Protein AF-A0A2S8AFF2-F1 (afdb_monomer_lite)

pLDDT: mean 83.74, std 9.72, range [53.38, 96.31]

Structure (mmCIF, N/CA/C/O backbone):
data_AF-A0A2S8AFF2-F1
#
_entry.id   AF-A0A2S8AFF2-F1
#
loop_
_atom_site.group_PDB
_atom_site.id
_atom_site.type_symbol
_atom_site.label_atom_id
_atom_site.label_alt_id
_atom_site.label_comp_id
_atom_site.label_asym_id
_atom_site.label_entity_id
_atom_site.label_seq_id
_atom_site.pdbx_PDB_ins_code
_atom_site.Cartn_x
_atom_site.Cartn_y
_atom_site.Cartn_z
_atom_site.occupancy
_atom_site.B_iso_or_equiv
_atom_site.auth_seq_id
_atom_site.auth_comp_id
_atom_site.auth_asym_id
_atom_site.auth_atom_id
_atom_site.pdbx_PDB_model_num
ATOM 1 N N . MET A 1 1 ? 40.971 16.099 -45.925 1.00 56.62 1 MET A N 1
ATOM 2 C CA . MET A 1 1 ? 40.081 16.559 -44.829 1.00 56.62 1 MET A CA 1
ATOM 3 C C . MET A 1 1 ? 40.898 17.324 -43.799 1.00 56.62 1 MET A C 1
ATOM 5 O O . MET A 1 1 ? 41.934 16.823 -43.380 1.00 56.62 1 MET A O 1
ATOM 9 N N . LYS A 1 2 ? 40.491 18.545 -43.420 1.00 71.19 2 LYS A N 1
ATOM 10 C CA . LYS A 1 2 ? 41.218 19.348 -42.418 1.00 71.19 2 LYS A CA 1
ATOM 11 C C . LYS A 1 2 ? 41.210 18.596 -41.077 1.00 71.19 2 LYS A C 1
ATOM 13 O O . LYS A 1 2 ? 40.176 18.048 -40.707 1.00 71.19 2 LYS A O 1
ATOM 18 N N . LYS A 1 3 ? 42.330 18.585 -40.338 1.00 71.56 3 LYS A N 1
ATOM 19 C CA . LYS A 1 3 ? 42.463 17.919 -39.017 1.00 71.56 3 LYS A CA 1
ATOM 20 C C . LYS A 1 3 ? 41.307 18.251 -38.052 1.00 71.56 3 LYS A C 1
ATOM 22 O O . LYS A 1 3 ? 40.929 17.419 -37.235 1.00 71.56 3 LYS A O 1
ATOM 27 N N . ASN A 1 4 ? 40.704 19.431 -38.195 1.00 79.44 4 ASN A N 1
ATOM 28 C CA . ASN A 1 4 ? 39.552 19.872 -37.406 1.00 79.44 4 ASN A CA 1
ATOM 29 C C . ASN A 1 4 ? 38.258 19.106 -37.732 1.00 79.44 4 ASN A C 1
ATOM 31 O O . ASN A 1 4 ? 37.489 18.820 -36.825 1.00 79.44 4 ASN A O 1
ATOM 35 N N . SER A 1 5 ? 38.041 18.701 -38.986 1.00 79.56 5 SER A N 1
ATOM 36 C CA . SER A 1 5 ? 36.858 17.930 -39.396 1.00 79.56 5 SER A CA 1
ATOM 37 C C . SER A 1 5 ? 36.854 16.518 -38.799 1.00 79.56 5 SER A C 1
ATOM 39 O O . SER A 1 5 ? 35.804 16.018 -38.416 1.00 79.56 5 SER A O 1
ATOM 41 N N . ILE A 1 6 ? 38.032 15.896 -38.661 1.00 88.12 6 ILE A N 1
ATOM 42 C CA . ILE A 1 6 ? 38.180 14.573 -38.028 1.00 88.12 6 ILE A CA 1
ATOM 43 C C . ILE A 1 6 ? 37.897 14.661 -36.523 1.00 88.12 6 ILE A C 1
ATOM 45 O O . ILE A 1 6 ? 37.199 13.812 -35.978 1.00 88.12 6 ILE A O 1
ATOM 49 N N . LYS A 1 7 ? 38.385 15.714 -35.852 1.00 89.25 7 LYS A N 1
ATOM 50 C CA . LYS A 1 7 ? 38.100 15.950 -34.427 1.00 89.25 7 LYS A CA 1
ATOM 51 C C . LYS A 1 7 ? 36.607 16.146 -34.166 1.00 89.25 7 LYS A C 1
ATOM 53 O O . LYS A 1 7 ? 36.092 15.565 -33.220 1.00 89.25 7 LYS A O 1
ATOM 58 N N . ILE A 1 8 ? 35.926 16.930 -35.004 1.00 91.75 8 ILE A N 1
ATOM 59 C CA . ILE A 1 8 ? 34.477 17.153 -34.887 1.00 91.75 8 ILE A CA 1
ATOM 60 C C . ILE A 1 8 ? 33.723 15.828 -35.036 1.00 91.75 8 ILE A C 1
ATOM 62 O O . ILE A 1 8 ? 32.912 15.507 -34.177 1.00 91.75 8 ILE A O 1
ATOM 66 N N . LEU A 1 9 ? 34.051 15.023 -36.053 1.00 93.62 9 LEU A N 1
ATOM 67 C CA . LEU A 1 9 ? 33.428 13.713 -36.259 1.00 93.62 9 LEU A CA 1
ATOM 68 C C . LEU A 1 9 ? 33.604 12.788 -35.044 1.00 93.62 9 LEU A C 1
ATOM 70 O O . LEU A 1 9 ? 32.638 12.177 -34.597 1.00 93.62 9 LEU A O 1
ATOM 74 N N . LEU A 1 10 ? 34.817 12.713 -34.486 1.00 93.88 10 LEU A N 1
ATOM 75 C CA . LEU A 1 10 ? 35.095 11.894 -33.302 1.00 93.88 10 LEU A CA 1
ATOM 76 C C . LEU A 1 10 ? 34.288 12.352 -32.080 1.00 93.88 10 LEU A C 1
ATOM 78 O O . LEU A 1 10 ? 33.744 11.515 -31.365 1.00 93.88 10 LEU A O 1
ATOM 82 N N . TRP A 1 11 ? 34.157 13.665 -31.869 1.00 95.81 11 TRP A N 1
ATOM 83 C CA . TRP A 1 11 ? 33.316 14.211 -30.802 1.00 95.81 11 TRP A CA 1
ATOM 84 C C . TRP A 1 11 ? 31.834 13.898 -31.009 1.00 95.81 11 TRP A C 1
ATOM 86 O O . TRP A 1 11 ? 31.159 13.511 -30.059 1.00 95.81 11 TRP A O 1
ATOM 96 N N . THR A 1 12 ? 31.330 14.004 -32.239 1.00 95.00 12 THR A N 1
ATOM 97 C CA . THR A 1 12 ? 29.941 13.649 -32.559 1.00 95.00 12 THR A CA 1
ATOM 98 C C . THR A 1 12 ? 29.668 12.170 -32.291 1.00 95.00 12 THR A C 1
ATOM 100 O O . THR A 1 12 ? 28.673 11.844 -31.647 1.00 95.00 12 THR A O 1
ATOM 103 N N . VAL A 1 13 ? 30.567 11.276 -32.714 1.00 96.31 13 VAL A N 1
ATOM 104 C CA . VAL A 1 13 ? 30.450 9.834 -32.443 1.00 96.31 13 VAL A CA 1
ATOM 105 C C . VAL A 1 13 ? 30.483 9.558 -30.940 1.00 96.31 13 VAL A C 1
ATOM 107 O O . VAL A 1 13 ? 29.645 8.809 -30.447 1.00 96.31 13 VAL A O 1
ATOM 110 N N . LEU A 1 14 ? 31.389 10.197 -30.194 1.00 95.81 14 LEU A N 1
ATOM 111 C CA . LEU A 1 14 ? 31.474 10.037 -28.741 1.00 95.81 14 LEU A CA 1
ATOM 112 C C . LEU A 1 14 ? 30.180 10.475 -28.040 1.00 95.81 14 LEU A C 1
ATOM 114 O O . LEU A 1 14 ? 29.682 9.753 -27.181 1.00 95.81 14 LEU A O 1
ATOM 118 N N . ILE A 1 15 ? 29.607 11.618 -28.428 1.00 96.00 15 ILE A N 1
ATOM 119 C CA . ILE A 1 15 ? 28.336 12.108 -27.872 1.00 96.00 15 ILE A CA 1
ATOM 120 C C . ILE A 1 15 ? 27.204 11.118 -28.163 1.00 96.00 15 ILE A C 1
ATOM 122 O O . ILE A 1 15 ? 26.443 10.788 -27.257 1.00 96.00 15 ILE A O 1
ATOM 126 N N . ILE A 1 16 ? 27.112 10.595 -29.389 1.00 96.00 16 ILE A N 1
ATOM 127 C CA . ILE A 1 16 ? 26.096 9.595 -29.753 1.00 96.00 16 ILE A CA 1
ATOM 128 C C . ILE A 1 16 ? 26.251 8.328 -28.903 1.00 96.00 16 ILE A C 1
ATOM 130 O O . ILE A 1 16 ? 25.267 7.831 -28.361 1.00 96.00 16 ILE A O 1
ATOM 134 N N . VAL A 1 17 ? 27.477 7.827 -28.733 1.00 95.44 17 VAL A N 1
ATOM 135 C CA . VAL A 1 17 ? 27.749 6.644 -27.902 1.00 95.44 17 VAL A CA 1
ATOM 136 C C . VAL A 1 17 ? 27.356 6.893 -26.443 1.00 95.44 17 VAL A C 1
ATOM 138 O O . VAL A 1 17 ? 26.702 6.046 -25.838 1.00 95.44 17 VAL A O 1
ATOM 141 N N . LEU A 1 18 ? 27.683 8.061 -25.884 1.00 93.00 18 LEU A N 1
ATOM 142 C CA . LEU A 1 18 ? 27.303 8.421 -24.515 1.00 93.00 18 LEU A CA 1
ATOM 143 C C . LEU A 1 18 ? 25.782 8.532 -24.343 1.00 93.00 18 LEU A C 1
ATOM 145 O O . LEU A 1 18 ? 25.251 8.043 -23.347 1.00 93.00 18 LEU A O 1
ATOM 149 N N . LEU A 1 19 ? 25.071 9.105 -25.318 1.00 91.12 19 LEU A N 1
ATOM 150 C CA . LEU A 1 19 ? 23.606 9.172 -25.308 1.00 91.12 19 LEU A CA 1
ATOM 151 C C . LEU A 1 19 ? 22.972 7.777 -25.373 1.00 91.12 19 LEU A C 1
ATOM 153 O O . LEU A 1 19 ? 22.014 7.513 -24.649 1.00 91.12 19 LEU A O 1
ATOM 157 N N . LEU A 1 20 ? 23.526 6.867 -26.179 1.00 88.31 20 LEU A N 1
ATOM 158 C CA . LEU A 1 20 ? 23.060 5.480 -26.255 1.00 88.31 20 LEU A CA 1
ATOM 159 C C . LEU A 1 20 ? 23.305 4.720 -24.945 1.00 88.31 20 LEU A C 1
ATOM 161 O O . LEU A 1 20 ? 22.408 4.022 -24.476 1.00 88.31 20 LEU A O 1
ATOM 165 N N . ILE A 1 21 ? 24.474 4.888 -24.317 1.00 85.19 21 ILE A N 1
ATOM 166 C CA . ILE A 1 21 ? 24.783 4.289 -23.007 1.00 85.19 21 ILE A CA 1
ATOM 167 C C . ILE A 1 21 ? 23.854 4.846 -21.926 1.00 85.19 21 ILE A C 1
ATOM 169 O O . ILE A 1 21 ? 23.349 4.077 -21.108 1.00 85.19 21 ILE A O 1
ATOM 173 N N . TYR A 1 22 ? 23.603 6.158 -21.919 1.00 82.50 22 TYR A N 1
ATOM 174 C CA . TYR A 1 22 ? 22.687 6.790 -20.972 1.00 82.50 22 TYR A CA 1
ATOM 175 C C . TYR A 1 22 ? 21.253 6.281 -21.155 1.00 82.50 22 TYR A C 1
ATOM 177 O O . TYR A 1 22 ? 20.623 5.860 -20.186 1.00 82.50 22 TYR A O 1
ATOM 185 N N . PHE A 1 23 ? 20.761 6.241 -22.397 1.00 77.31 23 PHE A N 1
ATOM 186 C CA . PHE A 1 23 ? 19.434 5.718 -22.720 1.00 77.31 23 PHE A CA 1
ATOM 187 C C . PHE A 1 23 ? 19.295 4.250 -22.301 1.00 77.31 23 PHE A C 1
ATOM 189 O O . PHE A 1 23 ? 18.341 3.886 -21.614 1.00 77.31 23 PHE A O 1
ATOM 196 N N . TYR A 1 24 ? 20.290 3.419 -22.628 1.00 75.56 24 TYR A N 1
ATOM 197 C CA . TYR A 1 24 ? 20.309 2.013 -22.238 1.00 75.56 24 TYR A CA 1
ATOM 198 C C . TYR A 1 24 ? 20.363 1.843 -20.713 1.00 75.56 24 TYR A C 1
ATOM 200 O O . TYR A 1 24 ? 19.608 1.056 -20.153 1.00 75.56 24 TYR A O 1
ATOM 208 N N . SER A 1 25 ? 21.202 2.605 -20.012 1.00 69.44 25 SER A N 1
ATOM 209 C CA . SER A 1 25 ? 21.330 2.516 -18.550 1.00 69.44 25 SER A CA 1
ATOM 210 C C . SER A 1 25 ? 20.084 3.023 -17.824 1.00 69.44 25 SER A C 1
ATOM 212 O O . SER A 1 25 ? 19.697 2.457 -16.808 1.00 69.44 25 SER A O 1
ATOM 214 N N . SER A 1 26 ? 19.410 4.044 -18.350 1.00 65.38 26 SER A N 1
ATOM 215 C CA . SER A 1 26 ? 18.163 4.556 -17.774 1.00 65.38 26 SER A CA 1
ATOM 216 C C . SER A 1 26 ? 17.005 3.565 -17.959 1.00 65.38 26 SER A C 1
ATOM 218 O O . SER A 1 26 ? 16.250 3.305 -17.021 1.00 65.38 26 SER A O 1
ATOM 220 N N . TRP A 1 27 ? 16.907 2.933 -19.136 1.00 59.00 27 TRP A N 1
ATOM 221 C CA . TRP A 1 27 ? 15.811 2.012 -19.459 1.00 59.00 27 TRP A CA 1
ATOM 222 C C . TRP A 1 27 ? 16.032 0.578 -18.954 1.00 59.00 27 TRP A C 1
ATOM 224 O O . TRP A 1 27 ? 15.099 -0.071 -18.482 1.00 59.00 27 TRP A O 1
ATOM 234 N N . PHE A 1 28 ? 17.266 0.072 -19.035 1.00 60.66 28 PHE A N 1
ATOM 235 C CA . PHE A 1 28 ? 17.628 -1.304 -18.665 1.00 60.66 28 PHE A CA 1
ATOM 236 C C . PHE A 1 28 ? 18.404 -1.409 -17.348 1.00 60.66 28 PHE A C 1
ATOM 238 O O . PHE A 1 28 ? 18.456 -2.496 -16.766 1.00 60.66 28 PHE A O 1
ATOM 245 N N . GLY A 1 29 ? 19.002 -0.318 -16.858 1.00 53.38 29 GLY A N 1
ATOM 246 C CA . GLY A 1 29 ? 19.736 -0.315 -15.588 1.00 53.38 29 GLY A CA 1
ATOM 247 C C . GLY A 1 29 ? 18.809 -0.393 -14.379 1.00 53.38 29 GLY A C 1
ATOM 248 O O . GLY A 1 29 ? 19.095 -1.134 -13.441 1.00 53.38 29 GLY A O 1
ATOM 249 N N . TYR A 1 30 ? 17.644 0.264 -14.427 1.00 61.91 30 TYR A N 1
ATOM 250 C CA . TYR A 1 30 ? 16.595 0.066 -13.429 1.00 61.91 30 TYR A CA 1
ATOM 251 C C . TYR A 1 30 ? 15.575 -0.943 -13.958 1.00 61.91 30 TYR A C 1
ATOM 253 O O . TYR A 1 30 ? 14.633 -0.597 -14.670 1.00 61.91 30 TYR A O 1
ATOM 261 N N . LYS A 1 31 ? 15.772 -2.223 -13.620 1.00 70.12 31 LYS A N 1
ATOM 262 C CA . LYS A 1 31 ? 14.922 -3.350 -14.038 1.00 70.12 31 LYS A CA 1
ATOM 263 C C . LYS A 1 31 ? 13.548 -3.316 -13.347 1.00 70.12 31 LYS A C 1
ATOM 265 O O . LYS A 1 31 ? 13.171 -4.254 -12.652 1.00 70.12 31 LYS A O 1
ATOM 270 N N . LYS A 1 32 ? 12.780 -2.232 -13.534 1.00 69.25 32 LYS A N 1
ATOM 271 C CA . LYS A 1 32 ? 11.458 -1.975 -12.926 1.00 69.25 32 LYS A CA 1
ATOM 272 C C . LYS A 1 32 ? 10.511 -3.171 -13.044 1.00 69.25 32 LYS A C 1
ATOM 274 O O . LYS A 1 32 ? 9.757 -3.450 -12.123 1.00 69.25 32 LYS A O 1
ATOM 279 N N . TRP A 1 33 ? 10.576 -3.871 -14.171 1.00 71.12 33 TRP A N 1
ATOM 280 C CA . TRP A 1 33 ? 9.769 -5.045 -14.500 1.00 71.12 33 TRP A CA 1
ATOM 281 C C . TRP A 1 33 ? 10.087 -6.289 -13.654 1.00 71.12 33 TRP A C 1
ATOM 283 O O . TRP A 1 33 ? 9.308 -7.238 -13.642 1.00 71.12 33 TRP A O 1
ATOM 293 N N . GLN A 1 34 ? 11.227 -6.324 -12.956 1.00 80.06 34 GLN A N 1
ATOM 294 C CA . GLN A 1 34 ? 11.606 -7.446 -12.091 1.00 80.06 34 GLN A CA 1
ATOM 295 C C . GLN A 1 34 ? 10.986 -7.358 -10.701 1.00 80.06 34 GLN A C 1
ATOM 297 O O . GLN A 1 34 ? 10.780 -8.394 -10.062 1.00 80.06 34 GLN A O 1
ATOM 302 N N . TYR A 1 35 ? 10.671 -6.150 -10.244 1.00 83.06 35 TYR A N 1
ATOM 303 C CA . TYR A 1 35 ? 10.235 -5.893 -8.880 1.00 83.06 35 TYR A CA 1
ATOM 304 C C . TYR A 1 35 ? 8.720 -5.782 -8.803 1.00 83.06 35 TYR A C 1
ATOM 306 O O . TYR A 1 35 ? 8.090 -5.176 -9.669 1.00 83.06 35 TYR A O 1
ATOM 314 N N . ARG A 1 36 ? 8.151 -6.377 -7.749 1.00 87.88 36 ARG A N 1
ATOM 315 C CA . ARG A 1 36 ? 6.743 -6.197 -7.391 1.00 87.88 36 ARG A CA 1
ATOM 316 C C . ARG A 1 36 ? 6.451 -4.713 -7.175 1.00 87.88 36 ARG A C 1
ATOM 318 O O . ARG A 1 36 ? 7.308 -3.980 -6.681 1.00 87.88 36 ARG A O 1
ATOM 325 N N . ARG A 1 37 ? 5.254 -4.295 -7.569 1.00 86.75 37 ARG A N 1
ATOM 326 C CA . ARG A 1 37 ? 4.746 -2.937 -7.420 1.00 86.75 37 ARG A CA 1
ATOM 327 C C . ARG A 1 37 ? 3.533 -2.889 -6.506 1.00 86.75 37 ARG A C 1
ATOM 329 O O . ARG A 1 37 ? 2.847 -3.889 -6.299 1.00 86.75 37 ARG A O 1
ATOM 336 N N . ASP A 1 38 ? 3.323 -1.696 -5.981 1.00 80.75 38 ASP A N 1
ATOM 337 C CA . ASP A 1 38 ? 2.196 -1.278 -5.174 1.00 80.75 38 ASP A CA 1
ATOM 338 C C . ASP A 1 38 ? 1.590 -0.005 -5.739 1.00 80.75 38 ASP A C 1
ATOM 340 O O . ASP A 1 38 ? 2.309 0.934 -6.090 1.00 80.75 38 ASP A O 1
ATOM 344 N N . THR A 1 39 ? 0.263 0.008 -5.828 1.00 82.12 39 THR A N 1
ATOM 345 C CA . THR A 1 39 ? -0.485 1.210 -6.161 1.00 82.12 39 THR A CA 1
ATOM 346 C C . THR A 1 39 ? -0.553 2.084 -4.913 1.00 82.12 39 THR A C 1
ATOM 348 O O . THR A 1 39 ? -1.194 1.751 -3.915 1.00 82.12 39 THR A O 1
ATOM 351 N N . ARG A 1 40 ? 0.145 3.218 -4.943 1.00 74.94 40 ARG A N 1
ATOM 352 C CA . ARG A 1 40 ? 0.340 4.096 -3.780 1.00 74.94 40 ARG A CA 1
ATOM 353 C C . ARG A 1 40 ? -0.822 5.065 -3.601 1.00 74.94 40 ARG A C 1
ATOM 355 O O . ARG A 1 40 ? -0.700 6.247 -3.906 1.00 74.94 40 ARG A O 1
ATOM 362 N N . GLY A 1 41 ? -1.959 4.564 -3.126 1.00 68.50 41 GLY A N 1
ATOM 363 C CA . GLY A 1 41 ? -3.090 5.427 -2.767 1.00 68.50 41 GLY A CA 1
ATOM 364 C C . GLY A 1 41 ? -3.916 5.953 -3.941 1.00 68.50 41 GLY A C 1
ATOM 365 O O . GLY A 1 41 ? -4.680 6.898 -3.791 1.00 68.50 41 GLY A O 1
ATOM 366 N N . ASN A 1 42 ? -3.770 5.370 -5.132 1.00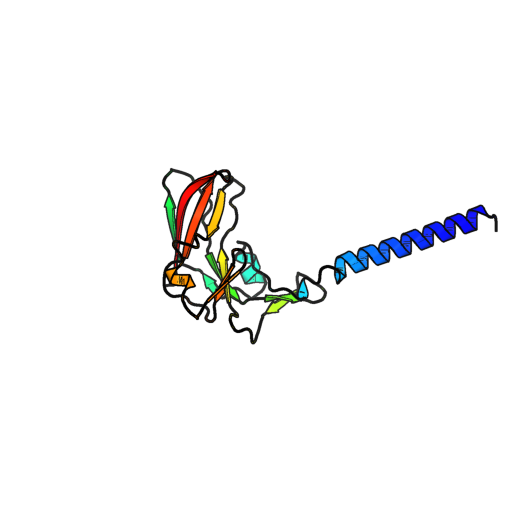 84.25 42 ASN A N 1
ATOM 367 C CA . ASN A 1 42 ? -4.610 5.695 -6.282 1.00 84.25 42 ASN A CA 1
ATOM 368 C C . ASN A 1 42 ? -5.442 4.470 -6.669 1.00 84.25 42 ASN A C 1
ATOM 370 O O . ASN A 1 42 ? -5.026 3.657 -7.487 1.00 84.25 42 ASN A O 1
ATOM 374 N N . LYS A 1 43 ? -6.614 4.300 -6.048 1.00 89.94 43 LYS A N 1
ATOM 375 C CA . LYS A 1 43 ? -7.475 3.138 -6.320 1.00 89.94 43 LYS A CA 1
ATOM 376 C C . LYS A 1 43 ? -7.823 3.025 -7.804 1.00 89.94 43 LYS A C 1
ATOM 378 O O . LYS A 1 43 ? -7.908 1.925 -8.341 1.00 89.94 43 LYS A O 1
ATOM 383 N N . GLU A 1 44 ? -8.026 4.160 -8.454 1.00 91.38 44 GLU A N 1
ATOM 384 C CA . GLU A 1 44 ? -8.388 4.245 -9.858 1.00 91.38 44 GLU A CA 1
ATOM 385 C C . GLU A 1 44 ? -7.288 3.636 -10.751 1.00 91.38 44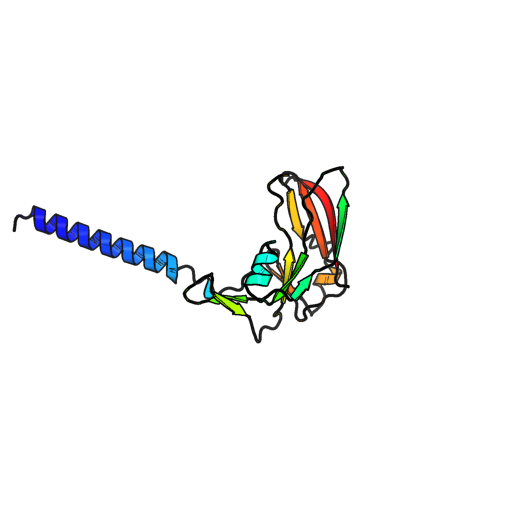 GLU A C 1
ATOM 387 O O . GLU A 1 44 ? -7.605 2.832 -11.625 1.00 91.38 44 GLU A O 1
ATOM 392 N N . GLU A 1 45 ? -6.005 3.860 -10.440 1.00 90.38 45 GLU A N 1
ATOM 393 C CA . GLU A 1 45 ? -4.888 3.178 -11.118 1.00 90.38 45 GLU A CA 1
ATOM 394 C C . GLU A 1 45 ? -4.952 1.648 -10.940 1.00 90.38 45 GLU A C 1
ATOM 396 O O . GLU A 1 45 ? -4.757 0.895 -11.895 1.00 90.38 45 GLU A O 1
ATOM 401 N N . SER A 1 46 ? -5.264 1.165 -9.735 1.00 91.94 46 SER A N 1
ATOM 402 C CA . SER A 1 46 ? -5.397 -0.275 -9.455 1.00 91.94 46 SER A CA 1
ATOM 403 C C . SER A 1 46 ? -6.517 -0.920 -10.290 1.00 91.94 46 SER A C 1
ATOM 405 O O . SER A 1 46 ? -6.376 -2.040 -10.797 1.00 91.94 46 SER A O 1
ATOM 407 N N . ILE A 1 47 ? -7.626 -0.195 -10.478 1.00 94.00 47 ILE A N 1
ATOM 408 C CA . ILE A 1 47 ? -8.764 -0.617 -11.305 1.00 94.00 47 ILE A CA 1
ATOM 409 C C . ILE A 1 47 ? -8.375 -0.642 -12.786 1.00 94.00 47 ILE A C 1
ATOM 411 O O . ILE A 1 47 ? -8.584 -1.660 -13.443 1.00 94.00 47 ILE A O 1
ATOM 415 N N . GLU A 1 48 ? -7.774 0.431 -13.306 1.00 93.12 48 GLU A N 1
ATOM 416 C CA . GLU A 1 48 ? -7.337 0.529 -14.709 1.00 93.12 48 GLU A CA 1
ATOM 417 C C . GLU A 1 48 ? -6.337 -0.570 -15.079 1.00 93.12 48 GLU A C 1
ATOM 419 O O . GLU A 1 48 ? -6.378 -1.134 -16.174 1.00 93.12 48 GLU A O 1
ATOM 424 N N . ARG A 1 49 ? -5.462 -0.927 -14.137 1.00 91.19 49 ARG A N 1
ATOM 425 C CA . ARG A 1 49 ? -4.493 -2.016 -14.291 1.00 91.19 49 ARG A CA 1
ATOM 426 C C . ARG A 1 49 ? -5.111 -3.413 -14.199 1.00 91.19 49 ARG A C 1
ATOM 428 O O . ARG A 1 49 ? -4.405 -4.382 -14.478 1.00 91.19 49 ARG A O 1
ATOM 435 N N . GLY A 1 50 ? -6.379 -3.532 -13.798 1.00 93.31 50 GLY A N 1
ATOM 436 C CA . GLY A 1 50 ? -7.072 -4.808 -13.613 1.00 93.31 50 GLY A CA 1
ATOM 437 C C . GLY A 1 50 ? -6.568 -5.619 -12.416 1.00 93.31 50 GLY A C 1
ATOM 438 O O . GLY A 1 50 ? -6.661 -6.846 -12.426 1.00 93.31 50 GLY A O 1
ATOM 439 N N . VAL A 1 51 ? -5.991 -4.956 -11.406 1.00 94.50 51 VAL A N 1
ATOM 440 C CA . VAL A 1 51 ? -5.421 -5.609 -10.212 1.00 94.50 51 VAL A CA 1
ATOM 441 C C . VAL A 1 51 ? -6.229 -5.349 -8.947 1.00 94.50 51 VAL A C 1
ATOM 443 O O . VAL A 1 51 ? -6.044 -6.060 -7.961 1.00 94.50 51 VAL A O 1
ATOM 446 N N . PHE A 1 52 ? -7.158 -4.396 -8.974 1.00 95.50 52 PHE A N 1
ATOM 447 C CA . PHE A 1 52 ? -8.091 -4.146 -7.880 1.00 95.50 52 PHE A CA 1
ATOM 448 C C . PHE A 1 52 ? -8.908 -5.399 -7.525 1.00 95.50 52 PHE A C 1
ATOM 450 O O . PHE A 1 52 ? -9.426 -6.089 -8.404 1.00 95.50 52 PHE A O 1
ATOM 457 N N . VAL A 1 53 ? -9.041 -5.680 -6.225 1.00 96.12 53 VAL A N 1
ATOM 458 C CA . VAL A 1 53 ? -9.825 -6.815 -5.718 1.00 96.12 53 VAL A CA 1
ATOM 459 C C . VAL A 1 53 ? -11.067 -6.340 -4.979 1.00 96.12 53 VAL A C 1
ATOM 461 O O . VAL A 1 53 ? -12.174 -6.727 -5.348 1.00 96.12 53 VAL A O 1
ATOM 464 N N . LYS A 1 54 ? -10.899 -5.528 -3.929 1.00 95.88 54 LYS A N 1
ATOM 465 C CA . LYS A 1 54 ? -12.022 -4.996 -3.146 1.00 95.88 54 LYS A CA 1
ATOM 466 C C . LYS A 1 54 ? -11.638 -3.784 -2.308 1.00 95.88 54 LYS A C 1
ATOM 468 O O . LYS A 1 54 ? -10.482 -3.629 -1.919 1.00 95.88 54 LYS A O 1
ATOM 473 N N . ASP A 1 55 ? -12.642 -2.977 -1.985 1.00 95.50 55 ASP A N 1
ATOM 474 C CA . ASP A 1 55 ? -12.537 -1.909 -0.994 1.00 95.50 55 ASP A CA 1
ATOM 475 C C . ASP A 1 55 ? -12.476 -2.487 0.429 1.00 95.50 55 ASP A C 1
ATOM 477 O O . ASP A 1 55 ? -13.114 -3.499 0.730 1.00 95.50 55 ASP A O 1
ATOM 481 N N . LEU A 1 56 ? -11.725 -1.820 1.305 1.00 94.94 56 LEU A N 1
ATOM 482 C CA . LEU A 1 56 ? -11.708 -2.089 2.742 1.00 94.94 56 LEU A CA 1
ATOM 483 C C . LEU A 1 56 ? -12.549 -1.053 3.486 1.00 94.94 56 LEU A C 1
ATOM 485 O O . LEU A 1 56 ? -12.814 0.045 2.990 1.00 94.94 56 LEU A O 1
ATOM 489 N N . VAL A 1 57 ? -12.976 -1.403 4.698 1.00 94.88 57 VAL A N 1
ATOM 490 C CA . VAL A 1 57 ? -13.719 -0.474 5.547 1.00 94.88 57 VAL A CA 1
ATOM 491 C C . VAL A 1 57 ? -12.734 0.361 6.353 1.00 94.88 57 VAL A C 1
ATOM 493 O O . VAL A 1 57 ? -11.906 -0.185 7.080 1.00 94.88 57 VAL A O 1
ATOM 496 N N . CYS A 1 58 ? -12.868 1.684 6.259 1.00 92.81 58 CYS A N 1
ATOM 497 C CA . CYS A 1 58 ? -12.076 2.649 7.013 1.00 92.81 58 CYS A CA 1
ATOM 498 C C . CYS A 1 58 ? -12.953 3.349 8.056 1.00 92.81 58 CYS A C 1
ATOM 500 O O . CYS A 1 58 ? -14.053 3.813 7.745 1.00 92.81 58 CYS A O 1
ATOM 502 N N . LYS A 1 59 ? -12.463 3.441 9.293 1.00 92.06 59 LYS A N 1
ATOM 503 C CA . LYS A 1 59 ? -13.045 4.271 10.353 1.00 92.06 59 LYS A CA 1
ATOM 504 C C . LYS A 1 59 ? -11.981 5.209 10.895 1.00 92.06 59 LYS A C 1
ATOM 506 O O . LYS A 1 59 ? -11.008 4.752 11.490 1.00 92.06 59 LYS A O 1
ATOM 511 N N . GLU A 1 60 ? -12.186 6.495 10.675 1.00 88.12 60 GLU A N 1
ATOM 512 C CA . GLU A 1 60 ? -11.266 7.555 11.064 1.00 88.12 60 GLU A CA 1
ATOM 513 C C . GLU A 1 60 ? -11.632 8.076 12.463 1.00 88.12 60 GLU A C 1
ATOM 515 O O . GLU A 1 60 ? -12.809 8.257 12.783 1.00 88.12 60 GLU A O 1
ATOM 520 N N . PHE A 1 61 ? -10.625 8.285 13.306 1.00 86.75 61 PHE A N 1
ATOM 521 C CA . PHE A 1 61 ? -10.753 8.819 14.657 1.00 86.75 61 PHE A CA 1
ATOM 522 C C . PHE A 1 61 ? -9.734 9.945 14.818 1.00 86.75 61 PHE A C 1
ATOM 524 O O . PHE A 1 61 ? -8.530 9.693 14.828 1.00 86.75 61 PHE A O 1
ATOM 531 N N . PHE A 1 62 ? -10.217 11.178 14.937 1.00 82.00 62 PHE A N 1
ATOM 532 C CA . PHE A 1 62 ? -9.375 12.368 15.033 1.00 82.00 62 PHE A CA 1
ATOM 533 C C . PHE A 1 62 ? -9.391 12.940 16.441 1.00 82.00 62 PHE A C 1
ATOM 535 O O . PHE A 1 62 ? -10.432 12.956 17.096 1.00 82.00 62 PHE A O 1
ATOM 542 N N . GLU A 1 63 ? -8.249 13.467 16.872 1.00 69.25 63 GLU A N 1
ATOM 543 C CA . GLU A 1 63 ? -8.155 14.255 18.104 1.00 69.25 63 GLU A CA 1
ATOM 544 C C . GLU A 1 63 ? -8.428 15.748 17.860 1.00 69.25 63 GLU A C 1
ATOM 546 O O . GLU A 1 63 ? -8.727 16.487 18.796 1.00 69.25 63 GLU A O 1
ATOM 551 N N . LYS A 1 64 ? -8.347 16.205 16.602 1.00 66.75 64 LYS A N 1
ATOM 552 C CA . LYS A 1 64 ? -8.552 17.603 16.190 1.00 66.75 64 LYS A CA 1
ATOM 553 C C . LYS A 1 64 ? -9.579 17.690 15.060 1.00 66.75 64 LYS A C 1
ATOM 555 O O . LYS A 1 64 ? -9.639 16.799 14.216 1.00 66.75 64 LYS A O 1
ATOM 560 N N . GLU A 1 65 ? -10.343 18.782 15.006 1.00 66.69 65 GLU A N 1
ATOM 561 C CA . GLU A 1 65 ? -11.190 19.114 13.851 1.00 66.69 65 GLU A CA 1
ATOM 562 C C . GLU A 1 65 ? -10.306 19.483 12.651 1.00 66.69 65 GLU A C 1
ATOM 564 O O . GLU A 1 65 ? -10.001 20.648 12.405 1.00 66.69 65 GLU A O 1
ATOM 569 N N . ILE A 1 66 ? -9.840 18.471 11.923 1.00 67.19 66 ILE A N 1
ATOM 570 C CA . ILE A 1 66 ? -9.067 18.632 10.693 1.00 67.19 66 ILE A CA 1
ATOM 571 C C . ILE A 1 66 ? -9.839 17.948 9.571 1.00 67.19 66 ILE A C 1
ATOM 573 O O . ILE A 1 66 ? -10.175 16.769 9.651 1.00 67.19 66 ILE A O 1
ATOM 577 N N . SER A 1 67 ? -10.127 18.707 8.516 1.00 70.25 67 SER A N 1
ATOM 578 C CA . SER A 1 67 ? -10.772 18.184 7.314 1.00 70.25 67 SER A CA 1
ATOM 579 C C . SER A 1 67 ? -9.737 17.464 6.455 1.00 70.25 67 SER A C 1
ATOM 581 O O . SER A 1 67 ? -9.101 18.089 5.607 1.00 70.25 67 SER A O 1
ATOM 583 N N . ILE A 1 68 ? -9.576 16.157 6.649 1.00 74.62 68 ILE A N 1
ATOM 584 C CA . ILE A 1 68 ? -8.745 15.344 5.757 1.00 74.62 68 ILE A CA 1
ATOM 585 C C . ILE A 1 68 ? -9.522 14.947 4.502 1.00 74.62 68 ILE A C 1
ATOM 587 O O . ILE A 1 68 ? -10.750 14.804 4.528 1.00 74.62 68 ILE A O 1
ATOM 591 N N . LYS A 1 69 ? -8.819 14.726 3.387 1.00 77.88 69 LYS A N 1
ATOM 592 C CA . LYS A 1 69 ? -9.426 14.022 2.255 1.00 77.88 69 LYS A CA 1
ATOM 593 C C . LYS A 1 69 ? -9.923 12.649 2.715 1.00 77.88 69 LYS A C 1
ATOM 595 O O . LYS A 1 69 ? -9.321 12.019 3.580 1.00 77.88 69 LYS A O 1
ATOM 600 N N . LYS A 1 70 ? -10.980 12.150 2.072 1.00 81.44 70 LYS A N 1
ATOM 601 C CA . LYS A 1 70 ? -11.510 10.812 2.349 1.00 81.44 70 LYS A CA 1
ATOM 602 C C . LYS A 1 70 ? -10.415 9.761 2.143 1.00 81.44 70 LYS A C 1
ATOM 604 O O . LYS A 1 70 ? -10.032 9.520 0.997 1.00 81.44 70 LYS A O 1
ATOM 609 N N . PHE A 1 71 ? -9.963 9.136 3.228 1.00 87.38 71 PHE A N 1
ATOM 610 C CA . PHE A 1 71 ? -8.936 8.106 3.176 1.00 87.38 71 PHE A CA 1
ATOM 611 C C . PHE A 1 71 ? -9.489 6.833 2.533 1.00 87.38 71 PHE A C 1
ATOM 613 O O . PHE A 1 71 ? -10.571 6.343 2.882 1.00 87.38 71 PHE A O 1
ATOM 620 N N . LYS A 1 72 ? -8.734 6.271 1.589 1.00 89.81 72 LYS A N 1
ATOM 621 C CA . LYS A 1 72 ? -9.063 4.999 0.943 1.00 89.81 72 LYS A CA 1
ATOM 622 C C . LYS A 1 72 ? -8.057 3.917 1.330 1.00 89.81 72 LYS A C 1
ATOM 624 O O . LYS A 1 72 ? -6.847 4.130 1.330 1.00 89.81 72 LYS A O 1
ATOM 629 N N . ALA A 1 73 ? -8.584 2.723 1.579 1.00 92.06 73 ALA A N 1
ATOM 630 C CA . ALA A 1 73 ? -7.814 1.492 1.672 1.00 92.06 73 ALA A CA 1
ATOM 631 C C . ALA A 1 73 ? -8.509 0.394 0.864 1.00 92.06 73 ALA A C 1
ATOM 633 O O . ALA A 1 73 ? -9.739 0.319 0.823 1.00 92.06 73 ALA A O 1
ATOM 634 N N . TYR A 1 74 ? -7.724 -0.447 0.205 1.00 94.00 74 TYR A N 1
ATOM 635 C CA . TYR A 1 74 ? -8.226 -1.517 -0.650 1.00 94.00 74 TYR A CA 1
ATOM 636 C C . TYR A 1 74 ? -7.217 -2.659 -0.746 1.00 94.00 74 TYR A C 1
ATOM 638 O O . TYR A 1 74 ? -6.039 -2.507 -0.422 1.00 94.00 74 TYR A O 1
ATOM 646 N N . ILE A 1 75 ? -7.694 -3.820 -1.191 1.00 94.38 75 ILE A N 1
ATOM 647 C CA . ILE A 1 75 ? -6.841 -4.952 -1.550 1.00 94.38 75 ILE A CA 1
ATOM 648 C C . ILE A 1 75 ? -6.674 -4.978 -3.062 1.00 94.38 75 ILE A C 1
ATOM 650 O O . ILE A 1 75 ? -7.644 -4.850 -3.816 1.00 94.38 75 ILE A O 1
ATOM 654 N N . GLU A 1 76 ? -5.443 -5.212 -3.496 1.00 95.00 76 GLU A N 1
ATOM 655 C CA . GLU A 1 76 ? -5.104 -5.468 -4.888 1.00 95.00 76 GLU A CA 1
ATOM 656 C C . GLU A 1 76 ? -4.249 -6.729 -5.036 1.00 95.00 76 GLU A C 1
ATOM 658 O O . GLU A 1 76 ? -3.606 -7.208 -4.096 1.00 95.00 76 GLU A O 1
ATOM 663 N N . ARG A 1 77 ? -4.242 -7.281 -6.246 1.00 94.62 77 ARG A N 1
ATOM 664 C CA . ARG A 1 77 ? -3.299 -8.318 -6.650 1.00 94.62 77 ARG A CA 1
ATOM 665 C C . ARG A 1 77 ? -1.921 -7.693 -6.809 1.00 94.62 77 ARG A C 1
ATOM 667 O O . ARG A 1 77 ? -1.769 -6.623 -7.391 1.00 94.62 77 ARG A O 1
ATOM 674 N N . GLY A 1 78 ? -0.900 -8.395 -6.342 1.00 91.81 78 GLY A N 1
ATOM 675 C CA . GLY A 1 78 ? 0.479 -8.054 -6.632 1.00 91.81 78 GLY A CA 1
ATOM 676 C C . GLY A 1 78 ? 0.722 -8.079 -8.133 1.00 91.81 78 GLY A C 1
ATOM 677 O O . GLY A 1 78 ? 0.252 -8.968 -8.842 1.00 91.81 78 GLY A O 1
ATOM 678 N N . TYR A 1 79 ? 1.482 -7.109 -8.621 1.00 92.06 79 TYR A N 1
ATOM 679 C CA . TYR A 1 79 ? 1.808 -7.009 -10.035 1.00 92.06 79 TYR A CA 1
ATOM 680 C C . TYR A 1 79 ? 3.226 -6.489 -10.245 1.00 92.06 79 TYR A C 1
ATOM 682 O O . TYR A 1 79 ? 3.907 -6.045 -9.318 1.00 92.06 79 TYR A O 1
ATOM 690 N N . LYS A 1 80 ? 3.688 -6.574 -11.488 1.00 90.50 80 LYS A N 1
ATOM 691 C CA . LYS A 1 80 ? 4.914 -5.949 -11.983 1.00 90.50 80 LYS A CA 1
ATOM 692 C C . LYS A 1 80 ? 4.595 -5.168 -13.245 1.00 90.50 80 LYS A C 1
ATOM 694 O O . LYS A 1 80 ? 3.625 -5.465 -13.944 1.00 90.50 80 LYS A O 1
ATOM 699 N N . TYR A 1 81 ? 5.445 -4.203 -13.566 1.00 85.88 81 TYR A N 1
ATOM 700 C CA . TYR A 1 81 ? 5.402 -3.585 -14.885 1.00 85.88 81 TYR A CA 1
ATOM 701 C C . TYR A 1 81 ? 5.829 -4.580 -15.965 1.00 85.88 81 TYR A C 1
ATOM 703 O O . TYR A 1 81 ? 6.631 -5.488 -15.725 1.00 85.88 81 TYR A O 1
ATOM 711 N N . GLY A 1 82 ? 5.291 -4.412 -17.168 1.00 83.00 82 GLY A N 1
ATOM 712 C CA . GLY A 1 82 ? 5.735 -5.159 -18.330 1.00 83.00 82 GLY A CA 1
ATOM 713 C C . GLY A 1 82 ? 7.171 -4.795 -18.699 1.00 83.00 82 GLY A C 1
ATOM 714 O O . GLY A 1 82 ? 7.675 -3.720 -18.381 1.00 83.00 82 GLY A O 1
ATOM 715 N N . TYR A 1 83 ? 7.841 -5.721 -19.382 1.00 74.19 83 TYR A N 1
ATOM 716 C CA . TYR A 1 83 ? 9.282 -5.655 -19.640 1.00 74.19 83 TYR A CA 1
ATOM 717 C C . TYR A 1 83 ? 9.732 -4.356 -20.338 1.00 74.19 83 TYR A C 1
ATOM 719 O O . TYR A 1 83 ? 10.822 -3.864 -20.066 1.00 74.19 83 TYR A O 1
ATOM 727 N N . PHE A 1 84 ? 8.884 -3.786 -21.199 1.00 73.81 84 PHE A N 1
ATOM 728 C CA . PHE A 1 84 ? 9.200 -2.597 -21.999 1.00 73.81 84 PHE A CA 1
ATOM 729 C C . PHE A 1 84 ? 8.339 -1.366 -21.677 1.00 73.81 84 PHE A C 1
ATOM 731 O O . PHE A 1 84 ? 8.560 -0.315 -22.272 1.00 73.81 84 PHE A O 1
ATOM 738 N N . SER A 1 85 ? 7.356 -1.470 -20.773 1.00 76.69 85 SER A N 1
ATOM 739 C CA . SER A 1 85 ? 6.449 -0.357 -20.470 1.00 76.69 85 SER A CA 1
ATOM 740 C C . SER A 1 85 ? 5.818 -0.473 -19.083 1.00 76.69 85 SER A C 1
ATOM 742 O O . SER A 1 85 ? 5.292 -1.522 -18.704 1.00 76.69 85 SER A O 1
ATOM 744 N N . GLU A 1 86 ? 5.800 0.639 -18.349 1.00 77.88 86 GLU A N 1
ATOM 745 C CA . GLU A 1 86 ? 5.063 0.780 -17.085 1.00 77.88 86 GLU A CA 1
ATOM 746 C C . GLU A 1 86 ? 3.540 0.875 -17.269 1.00 77.88 86 GLU A C 1
ATOM 748 O O . GLU A 1 86 ? 2.791 0.635 -16.321 1.00 77.88 86 GLU A O 1
ATOM 753 N N . ASN A 1 87 ? 3.075 1.111 -18.500 1.00 81.94 87 ASN A N 1
ATOM 754 C CA . ASN A 1 87 ? 1.651 1.078 -18.851 1.00 81.94 87 ASN A CA 1
ATOM 755 C C . ASN A 1 87 ? 1.138 -0.356 -19.018 1.00 81.94 87 ASN A C 1
ATOM 757 O O . ASN A 1 87 ? -0.061 -0.604 -18.958 1.00 81.94 87 ASN A O 1
ATOM 761 N N . THR A 1 88 ? 2.042 -1.316 -19.220 1.00 84.12 88 THR A N 1
ATOM 762 C CA . THR A 1 88 ? 1.685 -2.736 -19.219 1.00 84.12 88 THR A CA 1
ATOM 763 C C . THR A 1 88 ? 1.794 -3.314 -17.816 1.00 84.12 88 THR A C 1
ATOM 765 O O . THR A 1 88 ? 2.818 -3.157 -17.151 1.00 84.12 88 THR A O 1
ATOM 768 N N . THR A 1 89 ? 0.759 -4.032 -17.391 1.00 88.50 89 THR A N 1
ATOM 769 C CA . THR A 1 89 ? 0.686 -4.695 -16.085 1.00 88.50 89 THR A CA 1
ATOM 770 C C . THR A 1 89 ? 0.819 -6.205 -16.261 1.00 88.50 89 THR A C 1
ATOM 772 O O . THR A 1 89 ? 0.209 -6.792 -17.153 1.00 88.50 89 THR A O 1
ATOM 775 N N . ARG A 1 90 ? 1.618 -6.849 -15.408 1.00 88.31 90 ARG A N 1
ATOM 776 C CA . ARG A 1 90 ? 1.701 -8.310 -15.289 1.00 88.31 90 ARG A CA 1
ATOM 777 C C . ARG A 1 90 ? 1.334 -8.712 -13.869 1.00 88.31 90 ARG A C 1
ATOM 779 O O . ARG A 1 90 ? 2.086 -8.405 -12.944 1.00 88.31 90 ARG A O 1
ATOM 786 N N . VAL A 1 91 ? 0.193 -9.373 -13.709 1.00 89.69 91 VAL A N 1
ATOM 787 C CA . VAL A 1 91 ? -0.252 -9.912 -12.417 1.00 89.69 91 VAL A CA 1
ATOM 788 C C . VAL A 1 91 ? 0.738 -10.974 -11.940 1.00 89.69 91 VAL A C 1
ATOM 790 O O . VAL A 1 91 ? 1.326 -11.699 -12.744 1.00 89.69 91 VAL A O 1
ATOM 793 N N . LEU A 1 92 ? 0.981 -11.016 -10.634 1.00 84.69 92 LEU A N 1
ATOM 794 C CA . LEU A 1 92 ? 1.858 -11.998 -10.018 1.00 84.69 92 LEU A CA 1
ATOM 795 C C . LEU A 1 92 ? 1.094 -13.274 -9.687 1.00 84.69 92 LEU A C 1
ATOM 797 O O . LEU A 1 92 ? 0.426 -13.355 -8.661 1.00 84.69 92 LEU A O 1
ATOM 801 N N . ASP A 1 93 ? 1.280 -14.288 -10.525 1.00 77.69 93 ASP A N 1
ATOM 802 C CA . ASP A 1 93 ? 0.750 -15.630 -10.299 1.00 77.69 93 ASP A CA 1
ATOM 803 C C . ASP A 1 93 ? 1.806 -16.538 -9.642 1.00 77.69 93 ASP A C 1
ATOM 805 O O . ASP A 1 93 ? 3.007 -16.408 -9.893 1.00 77.69 93 ASP A O 1
ATOM 809 N N . GLY A 1 94 ? 1.368 -17.458 -8.775 1.00 77.19 94 GLY A N 1
ATOM 810 C CA . GLY A 1 94 ? 2.240 -18.453 -8.128 1.00 77.19 94 GLY A CA 1
ATOM 811 C C . GLY A 1 94 ? 3.121 -17.929 -6.984 1.00 77.19 94 GLY A C 1
ATOM 812 O O . GLY A 1 94 ? 4.013 -18.638 -6.524 1.00 77.19 94 GLY A O 1
ATOM 813 N N . PHE A 1 95 ? 2.893 -16.702 -6.510 1.00 83.06 95 PHE A N 1
ATOM 814 C CA . PHE A 1 95 ? 3.554 -16.166 -5.317 1.00 83.06 95 PHE A CA 1
ATOM 815 C C . PHE A 1 95 ? 2.841 -16.632 -4.046 1.00 83.06 95 PHE A C 1
ATOM 817 O O . PHE A 1 95 ? 1.617 -16.660 -4.003 1.00 83.06 95 PHE A O 1
ATOM 824 N N . ASN A 1 96 ? 3.603 -16.898 -2.979 1.00 86.94 96 ASN A N 1
ATOM 825 C CA . ASN A 1 96 ? 3.037 -17.288 -1.680 1.00 86.94 96 ASN A CA 1
ATOM 826 C C . ASN A 1 96 ? 2.094 -16.227 -1.093 1.00 86.94 96 ASN A C 1
ATOM 828 O O . ASN A 1 96 ? 1.169 -16.584 -0.379 1.00 86.94 96 ASN A O 1
ATOM 832 N N . PHE A 1 97 ? 2.333 -14.945 -1.386 1.00 90.44 97 PHE A N 1
ATOM 833 C CA . PHE A 1 97 ? 1.517 -13.814 -0.932 1.00 90.44 97 PHE A CA 1
ATOM 834 C C . PHE A 1 97 ? 1.096 -12.972 -2.141 1.00 90.44 97 PHE A C 1
ATOM 836 O O . PHE A 1 97 ? 1.717 -11.942 -2.401 1.00 90.44 97 PHE A O 1
ATOM 843 N N . PRO A 1 98 ? 0.125 -13.414 -2.953 1.00 92.31 98 PRO A N 1
ATOM 844 C CA . PRO A 1 98 ? -0.185 -12.791 -4.236 1.00 92.31 98 PRO A CA 1
ATOM 845 C C . PRO A 1 98 ? -1.003 -11.501 -4.111 1.00 92.31 98 PRO A C 1
ATOM 847 O O . PRO A 1 98 ? -1.203 -10.828 -5.114 1.00 92.31 98 PRO A O 1
ATOM 850 N N . TYR A 1 99 ? -1.434 -11.108 -2.911 1.00 93.44 99 TYR A N 1
ATOM 851 C CA . TYR A 1 99 ? -2.219 -9.892 -2.677 1.00 93.44 99 TYR A CA 1
ATOM 852 C C . TYR A 1 99 ? -1.468 -8.897 -1.798 1.00 93.44 99 TYR A C 1
ATOM 854 O O . TYR A 1 99 ? -0.442 -9.233 -1.196 1.00 93.44 99 TYR A O 1
ATOM 862 N N . GLN A 1 100 ? -1.956 -7.664 -1.739 1.00 92.62 100 GLN A N 1
ATOM 863 C CA . GLN A 1 100 ? -1.440 -6.619 -0.862 1.00 92.62 100 GLN A CA 1
ATOM 864 C C . GLN A 1 100 ? -2.521 -5.622 -0.465 1.00 92.62 100 GLN A C 1
ATOM 866 O O . GLN A 1 100 ? -3.496 -5.436 -1.194 1.00 92.62 100 GLN A O 1
ATOM 871 N N . ILE A 1 101 ? -2.325 -4.993 0.690 1.00 91.81 101 ILE A N 1
ATOM 872 C CA . ILE A 1 101 ? -3.135 -3.866 1.143 1.00 91.81 101 ILE A CA 1
ATOM 873 C C . ILE A 1 101 ? -2.486 -2.582 0.638 1.00 91.81 101 ILE A C 1
ATOM 875 O O . ILE A 1 101 ? -1.316 -2.323 0.926 1.00 91.81 101 ILE A O 1
ATOM 879 N N . SER A 1 102 ? -3.274 -1.780 -0.066 1.00 90.62 102 SER A N 1
ATOM 880 C CA . SER A 1 102 ? -2.891 -0.461 -0.550 1.00 90.62 102 SER A CA 1
ATOM 881 C C . SER A 1 102 ? -3.716 0.598 0.172 1.00 90.62 102 SER A C 1
ATOM 883 O O . SER A 1 102 ? -4.929 0.457 0.344 1.00 90.62 102 SER A O 1
ATOM 885 N N . VAL A 1 103 ? -3.038 1.649 0.622 1.00 88.44 103 VAL A N 1
ATOM 886 C CA . VAL A 1 103 ? -3.616 2.771 1.369 1.00 88.44 103 VAL A CA 1
ATOM 887 C C . VAL A 1 103 ? -3.193 4.087 0.733 1.00 88.44 103 VAL A C 1
ATOM 889 O O . VAL A 1 103 ? -2.155 4.157 0.066 1.00 88.44 103 VAL A O 1
ATOM 892 N N . ASP A 1 104 ? -3.973 5.138 0.958 1.00 84.31 104 ASP A N 1
ATOM 893 C CA . ASP A 1 104 ? -3.521 6.498 0.676 1.00 84.31 104 ASP A CA 1
ATOM 894 C C . ASP A 1 104 ? -2.250 6.808 1.472 1.00 84.31 104 ASP A C 1
ATOM 896 O O . ASP A 1 104 ? -2.163 6.465 2.645 1.00 84.31 104 ASP A O 1
ATOM 900 N N . GLN A 1 105 ? -1.260 7.451 0.843 1.00 76.25 105 GLN A N 1
ATOM 901 C CA . GLN A 1 105 ? 0.024 7.757 1.498 1.00 76.25 105 GLN A CA 1
ATOM 902 C C . GLN A 1 105 ? 0.130 9.203 1.988 1.00 76.25 105 GLN A C 1
ATOM 904 O O . GLN A 1 105 ? 0.789 9.467 2.990 1.00 76.25 105 GLN A O 1
ATOM 909 N N . LEU A 1 106 ? -0.502 10.140 1.279 1.00 79.75 106 LEU A N 1
ATOM 910 C CA . LEU A 1 106 ? -0.346 11.571 1.528 1.00 79.75 106 LEU A CA 1
ATOM 911 C C . LEU A 1 106 ? -1.606 12.335 1.129 1.00 79.75 106 LEU A C 1
ATOM 913 O O . LEU A 1 106 ? -2.174 12.096 0.059 1.00 79.75 106 LEU A O 1
ATOM 917 N N . ASP A 1 107 ? -2.012 13.281 1.965 1.00 79.81 107 ASP A N 1
ATOM 918 C CA . ASP A 1 107 ? -2.896 14.390 1.627 1.00 79.81 107 ASP A CA 1
ATOM 919 C C . ASP A 1 107 ? -2.057 15.674 1.552 1.00 79.81 107 ASP A C 1
ATOM 921 O O . ASP A 1 107 ? -1.765 16.315 2.561 1.00 79.81 107 ASP A O 1
ATOM 925 N N . ILE A 1 108 ? -1.648 16.027 0.328 1.00 74.88 108 ILE A N 1
ATOM 926 C CA . ILE A 1 108 ? -0.762 17.168 0.055 1.00 74.88 108 ILE A CA 1
ATOM 927 C C . ILE A 1 108 ? -1.422 18.485 0.472 1.00 74.88 108 ILE A C 1
ATOM 929 O O . ILE A 1 108 ? -0.732 19.395 0.919 1.00 74.88 108 ILE A O 1
ATOM 933 N N . SER A 1 109 ? -2.750 18.595 0.342 1.00 76.94 109 SER A N 1
ATOM 934 C CA . SER A 1 109 ? -3.461 19.833 0.680 1.00 76.94 109 SER A CA 1
ATOM 935 C C . SER A 1 109 ? -3.382 20.189 2.161 1.00 76.94 109 SER A C 1
ATOM 937 O O . SER A 1 109 ? -3.489 21.364 2.496 1.00 76.94 109 SER A O 1
ATOM 939 N N . ASN A 1 110 ? -3.164 19.195 3.021 1.00 72.75 110 ASN A N 1
ATOM 940 C CA . ASN A 1 110 ? -3.153 19.362 4.469 1.00 72.75 110 ASN A CA 1
ATOM 941 C C . ASN A 1 110 ? -1.803 19.004 5.117 1.00 72.75 110 ASN A C 1
ATOM 943 O O . ASN A 1 110 ? -1.725 19.001 6.339 1.00 72.75 110 ASN A O 1
ATOM 947 N N . ASP A 1 111 ? -0.767 18.680 4.331 1.00 82.25 111 ASP A N 1
ATOM 948 C CA . ASP A 1 111 ? 0.528 18.157 4.813 1.00 82.25 111 ASP A CA 1
ATOM 949 C C . ASP A 1 111 ? 0.378 16.967 5.788 1.00 82.25 111 ASP A C 1
ATOM 951 O O . ASP A 1 111 ? 0.996 16.897 6.856 1.00 82.25 111 ASP A O 1
ATOM 955 N N . ILE A 1 112 ? -0.508 16.029 5.424 1.00 83.88 112 ILE A N 1
ATOM 956 C CA . ILE A 1 112 ? -0.828 14.840 6.226 1.00 83.88 112 ILE A CA 1
ATOM 957 C C . ILE A 1 112 ? -0.278 13.580 5.575 1.00 83.88 112 ILE A C 1
ATOM 959 O O . ILE A 1 112 ? -0.602 13.267 4.428 1.00 83.88 112 ILE A O 1
ATOM 963 N N . TYR A 1 113 ? 0.461 12.801 6.355 1.00 86.38 113 TYR A N 1
ATOM 964 C CA . TYR A 1 113 ? 1.003 11.504 5.970 1.00 86.38 113 TYR A CA 1
ATOM 965 C C . TYR A 1 113 ? 0.242 10.396 6.681 1.00 86.38 113 TYR A C 1
ATOM 967 O O . TYR A 1 113 ? -0.100 10.509 7.859 1.00 86.38 113 TYR A O 1
ATOM 975 N N . PHE A 1 114 ? 0.016 9.300 5.970 1.00 86.25 114 PHE A N 1
ATOM 976 C CA . PHE A 1 114 ? -0.574 8.101 6.543 1.00 86.25 114 PHE A CA 1
ATOM 977 C C . PHE A 1 114 ? 0.511 7.045 6.711 1.00 86.25 114 PHE A C 1
ATOM 979 O O . PHE A 1 114 ? 1.194 6.685 5.750 1.00 86.25 114 PHE A O 1
ATOM 986 N N . SER A 1 115 ? 0.675 6.545 7.933 1.00 87.25 115 SER A N 1
ATOM 987 C CA . SER A 1 115 ? 1.696 5.548 8.257 1.00 87.25 115 SER A CA 1
ATOM 988 C C . SER A 1 115 ? 1.071 4.352 8.952 1.00 87.25 115 SER A C 1
ATOM 990 O O . SER A 1 115 ? 0.271 4.508 9.864 1.00 87.25 115 SER A O 1
ATOM 992 N N . ILE A 1 116 ? 1.439 3.141 8.547 1.00 87.12 116 ILE A N 1
ATOM 993 C CA . ILE A 1 116 ? 0.971 1.928 9.221 1.00 87.12 116 ILE A CA 1
ATOM 994 C C . ILE A 1 116 ? 1.635 1.827 10.599 1.00 87.12 116 ILE A C 1
ATOM 996 O O . ILE A 1 116 ? 2.862 1.759 10.700 1.00 87.12 116 ILE A O 1
ATOM 1000 N N . ASP A 1 117 ? 0.820 1.738 11.649 1.00 87.75 117 ASP A N 1
ATOM 1001 C CA . ASP A 1 117 ? 1.280 1.474 13.011 1.00 87.75 117 ASP A CA 1
ATOM 1002 C C . ASP A 1 117 ? 1.497 -0.033 13.192 1.00 87.75 117 ASP A C 1
ATOM 1004 O O . ASP A 1 117 ? 0.561 -0.815 13.403 1.00 87.75 117 ASP A O 1
ATOM 1008 N N . TYR A 1 118 ? 2.761 -0.448 13.097 1.00 81.44 118 TYR A N 1
ATOM 1009 C CA . TYR A 1 118 ? 3.161 -1.849 13.218 1.00 81.44 118 TYR A CA 1
ATOM 1010 C C . TYR A 1 118 ? 2.840 -2.439 14.598 1.00 81.44 118 TYR A C 1
ATOM 1012 O O . TYR A 1 118 ? 2.436 -3.597 14.695 1.00 81.44 118 TYR A O 1
ATOM 1020 N N . ASN A 1 119 ? 2.998 -1.655 15.668 1.00 83.50 119 ASN A N 1
ATOM 1021 C CA . ASN A 1 119 ? 2.833 -2.152 17.031 1.00 83.50 119 ASN A CA 1
ATOM 1022 C C . ASN A 1 119 ? 1.363 -2.439 17.334 1.00 83.50 119 ASN A C 1
ATOM 1024 O O . ASN A 1 119 ? 1.045 -3.498 17.878 1.00 83.50 119 ASN A O 1
ATOM 1028 N N . ARG A 1 120 ? 0.456 -1.537 16.935 1.00 86.81 120 ARG A N 1
ATOM 1029 C CA . ARG A 1 120 ? -0.992 -1.764 17.083 1.00 86.81 120 ARG A CA 1
ATOM 1030 C C . ARG A 1 120 ? -1.527 -2.813 16.111 1.00 86.81 120 ARG A C 1
ATOM 1032 O O . ARG A 1 120 ? -2.479 -3.511 16.443 1.00 86.81 120 ARG A O 1
ATOM 1039 N N . SER A 1 121 ? -0.889 -2.977 14.954 1.00 84.44 121 SER A N 1
ATOM 1040 C CA . SER A 1 121 ? -1.278 -3.972 13.943 1.00 84.44 121 SER A CA 1
ATOM 1041 C C . SER A 1 121 ? -0.626 -5.345 14.150 1.00 84.44 121 SER A C 1
ATOM 1043 O O . SER A 1 121 ? -0.718 -6.211 13.283 1.00 84.44 121 SER A O 1
ATOM 1045 N N . LYS A 1 122 ? 0.040 -5.582 15.285 1.00 79.44 122 LYS A N 1
ATOM 1046 C CA . LYS A 1 122 ? 0.777 -6.827 15.531 1.00 79.44 122 LYS A CA 1
ATOM 1047 C C . LYS A 1 122 ? -0.109 -8.080 15.488 1.00 79.44 122 LYS A C 1
ATOM 1049 O O . LYS A 1 122 ? 0.313 -9.091 14.942 1.00 79.44 122 LYS A O 1
ATOM 1054 N N . GLY A 1 123 ? -1.342 -8.006 15.997 1.00 75.19 123 GLY A N 1
ATOM 1055 C CA . GLY A 1 123 ? -2.299 -9.125 15.961 1.00 75.19 123 GLY A CA 1
ATOM 1056 C C . GLY A 1 123 ? -2.685 -9.544 14.540 1.00 75.19 123 GLY A C 1
ATOM 1057 O O . GLY A 1 123 ? -2.775 -10.737 14.248 1.00 75.19 123 GLY A O 1
ATOM 1058 N N . LEU A 1 124 ? -2.805 -8.562 13.639 1.00 78.06 124 LEU A N 1
ATOM 1059 C CA . LEU A 1 124 ? -2.876 -8.812 12.207 1.00 78.06 124 LEU A CA 1
ATOM 1060 C C . LEU A 1 124 ? -1.582 -9.492 11.758 1.00 78.06 124 LEU A C 1
ATOM 1062 O O . LEU A 1 124 ? -1.664 -10.596 11.239 1.00 78.06 124 LEU A O 1
ATOM 1066 N N . ILE A 1 125 ? -0.422 -8.868 12.004 1.00 73.81 125 ILE A N 1
ATOM 1067 C CA . ILE A 1 125 ? 0.878 -9.209 11.402 1.00 73.81 125 ILE A CA 1
ATOM 1068 C C . ILE A 1 125 ? 1.464 -10.562 11.821 1.00 73.81 125 ILE A C 1
ATOM 1070 O O . ILE A 1 125 ? 2.084 -11.235 10.999 1.00 73.81 125 ILE A O 1
ATOM 1074 N N . ASP A 1 126 ? 1.237 -10.993 13.057 1.00 70.06 126 ASP A N 1
ATOM 1075 C CA . ASP A 1 126 ? 1.747 -12.265 13.582 1.00 70.06 126 ASP A CA 1
ATOM 1076 C C . ASP A 1 126 ? 1.024 -13.491 12.976 1.00 70.06 126 ASP A C 1
ATOM 1078 O O . ASP A 1 126 ? 1.323 -14.643 13.299 1.00 70.06 126 ASP A O 1
ATOM 1082 N N . ASN A 1 127 ? 0.069 -13.272 12.069 1.00 66.88 127 ASN A N 1
ATOM 1083 C CA . ASN A 1 127 ? -0.622 -14.330 11.355 1.00 66.88 127 ASN A CA 1
ATOM 1084 C C . ASN A 1 127 ? 0.215 -14.830 10.161 1.00 66.88 127 ASN A C 1
ATOM 1086 O O . ASN A 1 127 ? 0.574 -14.065 9.269 1.00 66.88 127 ASN A O 1
ATOM 1090 N N . ASN A 1 128 ? 0.423 -16.150 10.072 1.00 61.94 128 ASN A N 1
ATOM 1091 C CA . ASN A 1 128 ? 1.140 -16.849 8.987 1.00 61.94 128 ASN A CA 1
ATOM 1092 C C . ASN A 1 128 ? 0.600 -16.584 7.562 1.00 61.94 128 ASN A C 1
ATOM 1094 O O . ASN A 1 128 ? 1.130 -17.127 6.587 1.00 61.94 128 ASN A O 1
ATOM 1098 N N . ASN A 1 129 ? -0.474 -15.807 7.430 1.00 71.94 129 ASN A N 1
ATOM 1099 C CA . ASN A 1 129 ? -1.115 -15.434 6.179 1.00 71.94 129 ASN A CA 1
ATOM 1100 C C . ASN A 1 129 ? -0.741 -14.035 5.669 1.00 71.94 129 ASN A C 1
ATOM 1102 O O . ASN A 1 129 ? -1.264 -13.635 4.625 1.00 71.94 129 ASN A O 1
ATOM 1106 N N . LEU A 1 130 ? 0.193 -13.332 6.319 1.00 79.31 130 LEU A N 1
ATOM 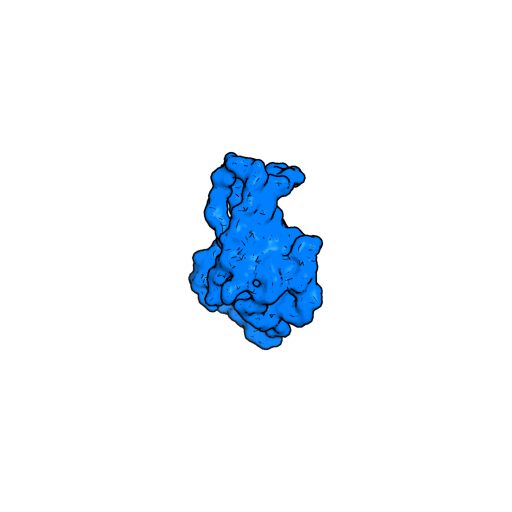1107 C CA . LEU A 1 130 ? 0.782 -12.117 5.758 1.00 79.31 130 LEU A CA 1
ATOM 1108 C C . LEU A 1 130 ? 2.302 -12.014 5.950 1.00 79.31 130 LEU A C 1
ATOM 1110 O O . LEU A 1 130 ? 2.896 -12.738 6.745 1.00 79.31 130 LEU A O 1
ATOM 1114 N N . ILE A 1 131 ? 2.909 -11.072 5.233 1.00 78.38 131 ILE A N 1
ATOM 1115 C CA . ILE A 1 131 ? 4.265 -10.574 5.491 1.00 78.38 131 ILE A CA 1
ATOM 1116 C C . ILE A 1 131 ? 4.291 -9.057 5.289 1.00 78.38 131 ILE A C 1
ATOM 1118 O O . ILE A 1 131 ? 3.537 -8.523 4.473 1.00 78.38 131 ILE A O 1
ATOM 1122 N N . THR A 1 132 ? 5.175 -8.356 5.997 1.00 73.50 132 THR A N 1
ATOM 1123 C CA . THR A 1 132 ? 5.374 -6.912 5.829 1.00 73.50 132 THR A CA 1
ATOM 1124 C C . THR A 1 132 ? 6.714 -6.626 5.155 1.00 73.50 132 THR A C 1
ATOM 1126 O O . THR A 1 132 ? 7.715 -7.302 5.390 1.00 73.50 132 THR A O 1
ATOM 1129 N N . SER A 1 133 ? 6.754 -5.620 4.284 1.00 65.50 133 SER A N 1
ATOM 1130 C CA . SER A 1 133 ? 8.006 -5.075 3.755 1.00 65.50 133 SER A CA 1
ATOM 1131 C C . SER A 1 133 ? 7.827 -3.593 3.506 1.00 65.50 133 SER A C 1
ATOM 1133 O O . SER A 1 133 ? 6.921 -3.229 2.764 1.00 65.50 133 SER A O 1
ATOM 1135 N N . HIS A 1 134 ? 8.677 -2.764 4.118 1.00 61.12 134 HIS A N 1
ATOM 1136 C CA . HIS A 1 134 ? 8.791 -1.328 3.839 1.00 61.12 134 HIS A CA 1
ATOM 1137 C C . HIS A 1 134 ? 7.443 -0.657 3.521 1.00 61.12 134 HIS A C 1
ATOM 1139 O O . HIS A 1 134 ? 7.232 -0.185 2.407 1.00 61.12 134 HIS A O 1
ATOM 1145 N N . PHE A 1 135 ? 6.543 -0.633 4.511 1.00 68.50 135 PHE A N 1
ATOM 1146 C CA . PHE A 1 135 ? 5.224 0.021 4.451 1.00 68.50 135 PHE A CA 1
ATOM 1147 C C . PHE A 1 135 ? 4.137 -0.688 3.626 1.00 68.50 135 PHE A C 1
ATOM 1149 O O . PHE A 1 135 ? 3.050 -0.141 3.470 1.00 68.50 135 PHE A O 1
ATOM 1156 N N . VAL A 1 136 ? 4.380 -1.912 3.150 1.00 79.62 136 VAL A N 1
ATOM 1157 C CA . VAL A 1 136 ? 3.377 -2.730 2.450 1.00 79.62 136 VAL A CA 1
ATOM 1158 C C . VAL A 1 136 ? 3.075 -3.996 3.244 1.00 79.62 136 VAL A C 1
ATOM 1160 O O . VAL A 1 136 ? 3.982 -4.658 3.759 1.00 79.62 136 VAL A O 1
ATOM 1163 N N . ILE A 1 137 ? 1.790 -4.346 3.314 1.00 87.94 137 ILE A N 1
ATOM 1164 C CA . ILE A 1 137 ? 1.299 -5.604 3.882 1.00 87.94 137 ILE A CA 1
ATOM 1165 C C . ILE A 1 137 ? 0.897 -6.516 2.731 1.00 87.94 137 ILE A C 1
ATOM 1167 O O . ILE A 1 137 ? 0.003 -6.180 1.955 1.00 87.94 137 ILE A O 1
ATOM 1171 N N . TYR A 1 138 ? 1.540 -7.675 2.627 1.00 90.25 138 TYR A N 1
ATOM 1172 C CA . TYR A 1 138 ? 1.240 -8.688 1.621 1.00 90.25 138 TYR A CA 1
ATOM 1173 C C . TYR A 1 138 ? 0.408 -9.809 2.219 1.00 90.25 138 TYR A C 1
ATOM 1175 O O . TYR A 1 138 ? 0.724 -10.280 3.305 1.00 90.25 138 TYR A O 1
ATOM 1183 N N . LEU A 1 139 ? -0.601 -10.281 1.493 1.00 91.12 139 LEU A N 1
ATOM 1184 C CA . LEU A 1 139 ? -1.549 -11.284 1.974 1.00 91.12 139 LEU A CA 1
ATOM 1185 C C . LEU A 1 139 ? -1.498 -12.549 1.106 1.00 91.12 139 LEU A C 1
ATOM 1187 O O . LEU A 1 139 ? -1.322 -12.465 -0.114 1.00 91.12 139 LEU A O 1
ATOM 1191 N N . LYS A 1 140 ? -1.669 -13.719 1.736 1.00 90.81 140 LYS A N 1
ATOM 1192 C CA . LYS A 1 140 ? -1.862 -15.003 1.032 1.00 90.81 140 LYS A CA 1
ATOM 1193 C C . LYS A 1 140 ? -3.216 -15.071 0.338 1.00 90.81 140 LYS A C 1
ATOM 1195 O O . LYS A 1 140 ? -3.306 -15.470 -0.815 1.00 90.81 140 LYS A O 1
ATOM 1200 N N . GLU A 1 141 ? -4.242 -14.626 1.046 1.00 91.38 141 GLU A N 1
ATOM 1201 C CA . GLU A 1 141 ? -5.622 -14.558 0.579 1.00 91.38 141 GLU A CA 1
ATOM 1202 C C . GLU A 1 141 ? -6.047 -13.091 0.486 1.00 91.38 141 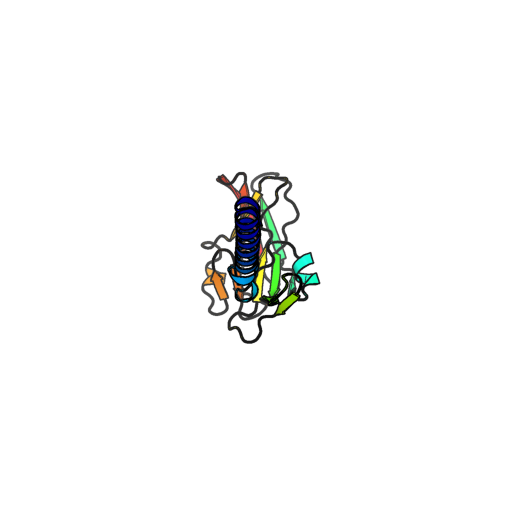GLU A C 1
ATOM 1204 O O . GLU A 1 141 ? -5.498 -12.259 1.213 1.00 91.38 141 GLU A O 1
ATOM 1209 N N . PRO A 1 142 ? -7.038 -12.729 -0.343 1.00 93.00 142 PRO A N 1
ATOM 1210 C CA . PRO A 1 142 ? -7.533 -11.358 -0.438 1.00 93.00 142 PRO A CA 1
ATOM 1211 C C . PRO A 1 142 ? -8.433 -11.003 0.758 1.00 93.00 142 PRO A C 1
ATOM 1213 O O . PRO A 1 142 ? -9.472 -10.366 0.606 1.00 93.00 142 PRO A O 1
ATOM 1216 N N . THR A 1 143 ? -8.065 -11.468 1.949 1.00 91.69 143 THR A N 1
ATOM 1217 C CA . THR A 1 143 ? -8.787 -11.285 3.201 1.00 91.69 143 THR A CA 1
ATOM 1218 C C . THR A 1 143 ? -7.815 -11.293 4.365 1.00 91.69 143 THR A C 1
ATOM 1220 O O . THR A 1 143 ? -6.814 -12.012 4.324 1.00 91.69 143 THR A O 1
ATOM 1223 N N . PHE A 1 144 ? -8.144 -10.586 5.438 1.00 88.81 144 PHE A N 1
ATOM 1224 C CA . PHE A 1 144 ? -7.412 -10.694 6.693 1.00 88.81 144 PHE A CA 1
ATOM 1225 C C . PHE A 1 144 ? -8.352 -10.646 7.893 1.00 88.81 144 PHE A C 1
ATOM 1227 O O . PHE A 1 144 ? -9.478 -10.168 7.807 1.00 88.81 144 PHE A O 1
ATOM 1234 N N . LYS A 1 145 ? -7.886 -11.196 9.013 1.00 84.25 145 LYS A N 1
ATOM 1235 C CA . LYS A 1 145 ? -8.585 -11.143 10.297 1.00 84.25 145 LYS A CA 1
ATOM 1236 C C . LYS A 1 145 ? -7.875 -10.107 11.155 1.00 84.25 145 LYS A C 1
ATOM 1238 O O . LYS A 1 145 ? -6.648 -10.096 11.141 1.00 84.25 145 LYS A O 1
ATOM 1243 N N . ASP A 1 146 ? -8.646 -9.323 11.903 1.00 88.50 146 ASP A N 1
ATOM 1244 C CA . ASP A 1 146 ? -8.203 -8.188 12.730 1.00 88.50 146 ASP A CA 1
ATOM 1245 C C . ASP A 1 146 ? -8.151 -6.838 11.982 1.00 88.50 146 ASP A C 1
ATOM 1247 O O . ASP A 1 146 ? -8.590 -6.719 10.839 1.00 88.50 146 ASP A O 1
ATOM 1251 N N . THR A 1 147 ? -7.707 -5.796 12.680 1.00 90.56 147 THR A N 1
ATOM 1252 C CA . THR A 1 147 ? -7.703 -4.401 12.245 1.00 90.56 147 THR A CA 1
ATOM 1253 C C . THR A 1 147 ? -6.279 -3.949 11.949 1.00 90.56 147 THR A C 1
ATOM 1255 O O . THR A 1 147 ? -5.375 -4.096 12.770 1.00 90.56 147 THR A O 1
ATOM 1258 N N . LEU A 1 148 ? -6.094 -3.341 10.786 1.00 91.44 148 LEU A N 1
ATOM 1259 C CA . LEU A 1 148 ? -4.914 -2.566 10.449 1.00 91.44 148 LEU A CA 1
ATOM 1260 C C . LEU A 1 148 ? -5.077 -1.147 11.001 1.00 91.44 148 LEU A C 1
ATOM 1262 O O . LEU A 1 148 ? -6.082 -0.482 10.746 1.00 91.44 148 LEU A O 1
ATOM 1266 N N . PHE A 1 149 ? -4.083 -0.680 11.746 1.00 91.56 149 PHE A N 1
ATOM 1267 C CA . PHE A 1 149 ? -4.045 0.673 12.284 1.00 91.56 149 PHE A CA 1
ATOM 1268 C C . PHE A 1 149 ? -3.126 1.545 11.437 1.00 91.56 149 PHE A C 1
ATOM 1270 O O . PHE A 1 149 ? -1.985 1.176 11.157 1.00 91.56 149 PHE A O 1
ATOM 1277 N N . VAL A 1 150 ? -3.637 2.704 11.036 1.00 91.00 150 VAL A N 1
ATOM 1278 C CA . VAL A 1 150 ? -2.903 3.709 10.269 1.00 91.00 150 VAL A CA 1
ATOM 1279 C C . VAL A 1 150 ? -2.916 5.010 11.060 1.00 91.00 150 VAL A C 1
ATOM 1281 O O . VAL A 1 150 ? -3.982 5.538 11.361 1.00 91.00 150 VAL A O 1
ATOM 1284 N N . ASP A 1 151 ? -1.745 5.515 11.416 1.00 90.94 151 ASP A N 1
ATOM 1285 C CA . ASP A 1 151 ? -1.580 6.813 12.053 1.00 90.94 151 ASP A CA 1
ATOM 1286 C C . ASP A 1 151 ? -1.738 7.935 11.024 1.00 90.94 151 ASP A C 1
ATOM 1288 O O . ASP A 1 151 ? -1.271 7.836 9.884 1.00 90.94 151 ASP A O 1
ATOM 1292 N N . ILE A 1 152 ? -2.384 9.014 11.456 1.00 89.31 152 ILE A N 1
ATOM 1293 C CA . ILE A 1 152 ? -2.524 10.262 10.711 1.00 89.31 152 ILE A CA 1
ATOM 1294 C C . ILE A 1 152 ? -1.482 11.226 11.266 1.00 89.31 152 ILE A C 1
ATOM 1296 O O . ILE A 1 152 ? -1.618 11.694 12.395 1.00 89.31 152 ILE A O 1
ATOM 1300 N N . ILE A 1 153 ? -0.435 11.500 10.496 1.00 88.12 153 ILE A N 1
ATOM 1301 C CA . ILE A 1 153 ? 0.713 12.297 10.929 1.00 88.12 153 ILE A CA 1
ATOM 1302 C C . ILE A 1 153 ? 0.635 13.670 10.270 1.00 88.12 153 ILE A C 1
ATOM 1304 O O . ILE A 1 153 ? 0.630 13.765 9.044 1.00 88.12 153 ILE A O 1
ATOM 1308 N N . TYR A 1 154 ? 0.606 14.730 11.074 1.00 84.81 154 TYR A N 1
ATOM 1309 C CA . TYR A 1 154 ? 0.599 16.113 10.597 1.00 84.81 154 TYR A CA 1
ATOM 1310 C C . TYR A 1 154 ? 1.992 16.735 10.705 1.00 84.81 154 TYR A C 1
ATOM 1312 O O . TYR A 1 154 ? 2.668 16.578 11.728 1.00 84.81 154 TYR A O 1
ATOM 1320 N N . ASN A 1 155 ? 2.426 17.437 9.652 1.00 80.12 155 ASN A N 1
ATOM 1321 C CA . ASN A 1 155 ? 3.726 18.116 9.577 1.00 80.12 155 ASN A CA 1
ATOM 1322 C C . ASN A 1 155 ? 4.928 17.219 9.947 1.00 80.12 155 ASN A C 1
ATOM 1324 O O . ASN A 1 155 ? 5.935 17.713 10.448 1.00 80.12 155 ASN A O 1
ATOM 1328 N N . ASN A 1 156 ? 4.834 15.901 9.731 1.00 74.19 156 ASN A N 1
ATOM 1329 C CA . ASN A 1 156 ? 5.861 14.908 10.089 1.00 74.19 156 ASN A CA 1
ATOM 1330 C C . ASN A 1 156 ? 6.260 14.855 11.580 1.00 74.19 156 ASN A C 1
ATOM 1332 O O . ASN A 1 156 ? 7.341 14.356 11.894 1.00 74.19 156 ASN A O 1
ATOM 1336 N N . ILE A 1 157 ? 5.432 15.370 12.495 1.00 72.00 157 ILE A N 1
ATOM 1337 C CA . ILE A 1 157 ? 5.800 15.488 13.917 1.00 72.00 157 ILE A CA 1
ATOM 1338 C C . ILE A 1 157 ? 4.795 14.768 14.815 1.00 72.00 157 ILE A C 1
ATOM 1340 O O . ILE A 1 157 ? 5.190 13.876 15.563 1.00 72.00 157 ILE A O 1
ATOM 1344 N N . ASP A 1 158 ? 3.509 15.110 14.716 1.00 78.56 158 ASP A N 1
ATOM 1345 C CA . ASP A 1 158 ? 2.494 14.625 15.653 1.00 78.56 158 ASP A CA 1
ATOM 1346 C C . ASP A 1 158 ? 1.509 13.673 14.973 1.00 78.56 158 ASP A C 1
ATOM 1348 O O . ASP A 1 158 ? 0.947 13.986 13.917 1.00 78.56 158 ASP A O 1
ATOM 1352 N N . THR A 1 159 ? 1.234 12.540 15.623 1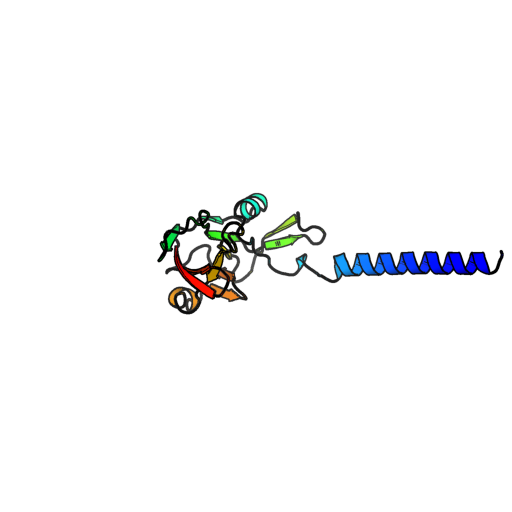.00 85.50 159 THR A N 1
ATOM 1353 C CA . THR A 1 159 ? 0.041 11.745 15.318 1.00 85.50 159 THR A CA 1
ATOM 1354 C C . THR A 1 159 ? -1.178 12.507 15.831 1.00 85.50 159 THR A C 1
ATOM 1356 O O . THR A 1 159 ? -1.318 12.730 17.028 1.00 85.50 159 THR A O 1
ATOM 1359 N N . ILE A 1 160 ? -2.059 12.915 14.921 1.00 88.06 160 ILE A N 1
ATOM 1360 C CA . ILE A 1 160 ? -3.269 13.710 15.206 1.00 88.06 160 ILE A CA 1
ATOM 1361 C C . ILE A 1 160 ? -4.556 12.873 15.179 1.00 88.06 160 ILE A C 1
ATOM 1363 O O . ILE A 1 160 ? -5.660 13.388 15.378 1.00 88.06 160 ILE A O 1
ATOM 1367 N N . GLY A 1 161 ? -4.424 11.583 14.884 1.00 90.00 161 GLY A N 1
ATOM 1368 C CA . GLY A 1 161 ? -5.534 10.651 14.797 1.00 90.00 161 GLY A CA 1
ATOM 1369 C C . GLY A 1 161 ? -5.098 9.278 14.311 1.00 90.00 161 GLY A C 1
ATOM 1370 O O . GLY A 1 161 ? -3.943 9.058 13.943 1.00 90.00 161 GLY A O 1
ATOM 1371 N N . ILE A 1 162 ? -6.057 8.359 14.298 1.00 91.94 162 ILE A N 1
ATOM 1372 C CA . ILE A 1 162 ? -5.877 6.986 13.833 1.00 91.94 162 ILE A CA 1
ATOM 1373 C C . ILE A 1 162 ? -6.993 6.601 12.868 1.00 91.94 162 ILE A C 1
ATOM 1375 O O . ILE A 1 162 ? -8.151 6.987 13.028 1.00 91.94 162 ILE A O 1
ATOM 1379 N N . ILE A 1 163 ? -6.665 5.760 11.900 1.00 91.81 163 ILE A N 1
ATOM 1380 C CA . ILE A 1 163 ? -7.617 5.122 11.003 1.00 91.81 163 ILE A CA 1
ATOM 1381 C C . ILE A 1 163 ? -7.565 3.626 11.260 1.00 91.81 163 ILE A C 1
ATOM 1383 O O . ILE A 1 163 ? -6.510 2.994 11.214 1.00 91.81 163 ILE A O 1
ATOM 1387 N N . LYS A 1 164 ? -8.734 3.054 11.533 1.00 93.88 164 LYS A N 1
ATOM 1388 C CA . LYS A 1 164 ? -8.930 1.611 11.612 1.00 93.88 164 LYS A CA 1
ATOM 1389 C C . LYS A 1 164 ? -9.370 1.107 10.251 1.00 93.88 164 LYS A C 1
ATOM 1391 O O . LYS A 1 164 ? -10.431 1.501 9.768 1.00 93.88 164 LYS A O 1
ATOM 1396 N N . VAL A 1 165 ? -8.575 0.222 9.670 1.00 93.06 165 VAL A N 1
ATOM 1397 C CA . VAL A 1 165 ? -8.847 -0.446 8.399 1.00 93.06 165 VAL A CA 1
ATOM 1398 C C . VAL A 1 165 ? -9.130 -1.915 8.676 1.00 93.06 165 VAL A C 1
ATOM 1400 O O . VAL A 1 165 ? -8.332 -2.592 9.316 1.00 93.06 165 VAL A O 1
ATOM 1403 N N . PHE A 1 166 ? -10.264 -2.428 8.215 1.00 93.62 166 PHE A N 1
ATOM 1404 C CA . PHE A 1 166 ? -10.631 -3.826 8.434 1.00 93.62 166 PHE A CA 1
ATOM 1405 C C . PHE A 1 166 ? -11.401 -4.399 7.249 1.00 93.62 166 PHE A C 1
ATOM 1407 O O . PHE A 1 166 ? -12.029 -3.679 6.465 1.00 93.62 166 PHE A O 1
ATOM 1414 N N . ASP A 1 167 ? -11.314 -5.717 7.128 1.00 91.94 167 ASP A N 1
ATOM 1415 C CA . ASP A 1 167 ? -12.069 -6.499 6.163 1.00 91.94 167 ASP A CA 1
ATOM 1416 C C . ASP A 1 167 ? -13.449 -6.861 6.734 1.00 91.94 167 ASP A C 1
ATOM 1418 O O . ASP A 1 167 ? -13.569 -7.117 7.935 1.00 91.94 167 ASP A O 1
ATOM 1422 N N . LYS A 1 168 ? -14.4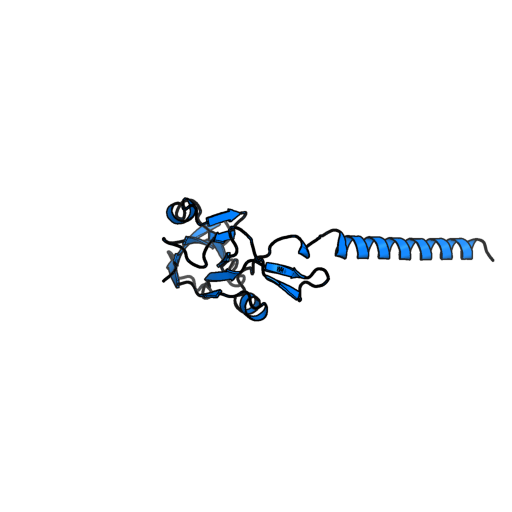91 -6.829 5.899 1.00 82.81 168 LYS A N 1
ATOM 1423 C CA . LYS A 1 168 ? -15.884 -7.059 6.317 1.00 82.81 168 LYS A CA 1
ATOM 1424 C C . LYS A 1 168 ? -16.319 -8.499 6.074 1.00 82.81 168 LYS A C 1
ATOM 1426 O O . LYS A 1 168 ? -16.009 -9.028 4.986 1.00 82.81 168 LYS A O 1
#

Organism: NCBI:txid1679466

Sequence (168 aa):
MKKNSIKILLWTVLIIVLLLIYFYSSWFGYKKWQYRRDTRGNKEESIERGVFVKDLVCKEFFEKEISIKKFKAYIERGYKYGYFSENTTRVLDGFNFPYQISVDQLDISNDIYFSIDYNRSKGLIDNNNLITSHFVIYLKEPTFKDTLFVDIIYNNIDTIGIIKVFDK

Foldseek 3Di:
DPPVVVVVVVVVVVVVVVVVVVVCCVLVVPQQQVDKDDDAADVVVLVLQVFFDFWWDKDWWFQDPDDFDDKTKGKTFIWTADRRDNSHIGGDPPDQQGMKMHIHADDPVQQKGKAWDCVVCVVFDVDPQWHDDDRIITGNDRATPDWTKIFIDGPNPDRRIIMTIHHD

Radius of gyration: 22.49 Å; chains: 1; bounding box: 58×38×63 Å

Secondary structure (DSSP, 8-state):
--HHHHHHHHHHHHHHHHHHHHHHIIIIIS-GGGS-B---S-HHHHHHTT-EEEEPEEEEEESS--------EEEEE-EEEETTEEEEEEE--S-SS-EEEEE--EEGGGTEEEEE-TTTTHHHHTSTTEEEETTEEEESSS--SSEEEEEEEETTTEEEEEEEEE--